Protein AF-A0A524HZC1-F1 (afdb_monomer)

Sequence (96 aa):
MKDAPPYSYSVDLSSLSEAGRDVVLAVPEAACRAIAATYEVDGVEDFEARFHLFRLSKNDYALEGHFSAIVLQTCIVTLNPLRTKLVQDFTRRYNV

Secondary structure (DSSP, 8-state):
--PPPSS-----STT--TT-EEEEEE--HHHHHHHHHHTT-SEEEEEEEEEEEEESSSSEEEEEEEE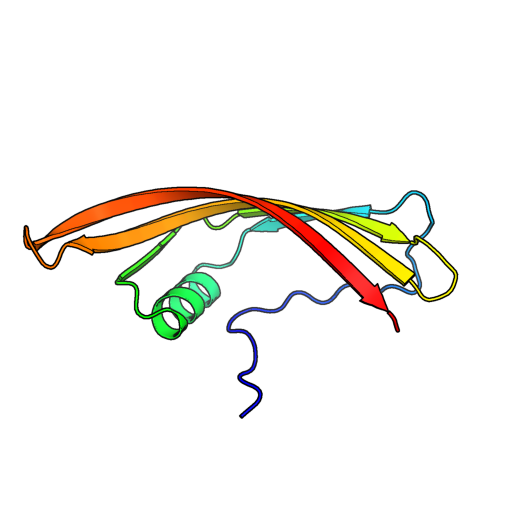EEEEEEE-TTT-PEEEEEEEEEEEEEEE-

Nearest PDB structures (foldseek):
  8y3n-assembly1_D  TM=5.227E-01  e=1.022E+00  Emesvirus zinderi
  5wq8-assembly1_A  TM=4.809E-01  e=5.454E+00  Vibrio cholerae O1 biovar El Tor str. N16961
  8sl0-assembly1_A  TM=2.583E-01  e=1.597E+00  Vitiosangium sp. GDMCC 1.1324

Solvent-accessible surface area (backbone atoms only — not comparable to full-atom values): 5590 Å² total; per-residue (Å²): 131,88,78,75,70,62,66,86,85,89,76,78,64,89,82,55,42,71,88,36,47,82,47,80,44,76,58,51,70,73,39,26,52,40,42,13,64,74,70,76,38,80,33,45,42,79,40,35,39,40,34,40,39,30,39,77,48,101,49,33,35,37,36,43,32,39,34,35,31,36,38,32,37,65,39,88,89,76,71,47,82,40,79,43,78,48,72,50,76,51,74,49,76,47,80,110

Structure (mmCIF, N/CA/C/O backbone):
data_AF-A0A524HZC1-F1
#
_entry.id   AF-A0A524HZC1-F1
#
loop_
_atom_site.group_PDB
_atom_site.id
_atom_site.type_symbol
_atom_site.label_atom_id
_atom_site.label_alt_id
_atom_site.label_comp_id
_atom_site.label_asym_id
_atom_site.label_entity_id
_atom_site.label_seq_id
_atom_site.pdbx_PDB_ins_code
_atom_site.Cartn_x
_atom_site.Cartn_y
_atom_site.Cartn_z
_atom_site.occupancy
_atom_site.B_iso_or_equiv
_atom_site.auth_seq_id
_atom_site.auth_comp_id
_atom_site.auth_asym_id
_atom_site.auth_atom_id
_atom_site.pdbx_PDB_model_num
ATOM 1 N N . MET A 1 1 ? 10.446 -16.552 12.434 1.00 38.69 1 MET A N 1
ATOM 2 C CA . MET A 1 1 ? 9.281 -17.012 11.653 1.00 38.69 1 MET A CA 1
ATOM 3 C C . MET A 1 1 ? 9.015 -15.912 10.643 1.00 38.69 1 MET A C 1
ATOM 5 O O . MET A 1 1 ? 8.936 -14.767 11.056 1.00 38.69 1 MET A O 1
ATOM 9 N N . LYS A 1 2 ? 9.106 -16.180 9.338 1.00 44.69 2 LYS A N 1
ATOM 10 C CA . LYS A 1 2 ? 8.947 -15.135 8.317 1.00 44.69 2 LYS A CA 1
ATOM 11 C C . LYS A 1 2 ? 7.444 -14.944 8.134 1.00 44.69 2 LYS A C 1
ATOM 13 O O . LYS A 1 2 ? 6.865 -15.629 7.299 1.00 44.69 2 LYS A O 1
ATOM 18 N N . ASP A 1 3 ? 6.825 -14.140 8.998 1.00 65.12 3 ASP A N 1
ATOM 19 C CA . ASP A 1 3 ? 5.386 -13.900 8.924 1.00 65.12 3 ASP A CA 1
A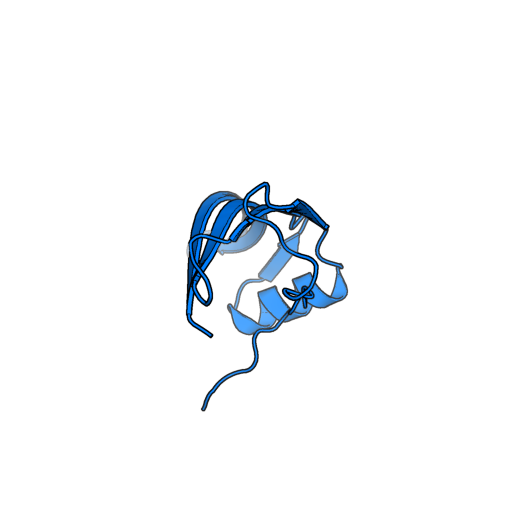TOM 20 C C . ASP A 1 3 ? 5.056 -13.361 7.535 1.00 65.12 3 ASP A C 1
ATOM 22 O O . ASP A 1 3 ? 5.655 -12.393 7.053 1.00 65.12 3 ASP A O 1
ATOM 26 N N . ALA A 1 4 ? 4.178 -14.083 6.842 1.00 76.81 4 ALA A N 1
ATOM 27 C CA . ALA A 1 4 ? 3.684 -13.645 5.556 1.00 76.81 4 ALA A CA 1
ATOM 28 C C . ALA A 1 4 ? 2.933 -12.325 5.777 1.00 76.81 4 ALA A C 1
ATOM 30 O O . ALA A 1 4 ? 2.174 -12.216 6.743 1.00 76.81 4 ALA A O 1
ATOM 31 N N . PRO A 1 5 ? 3.140 -11.314 4.921 1.00 83.69 5 PRO A N 1
ATOM 32 C CA . PRO A 1 5 ? 2.415 -10.065 5.066 1.00 83.69 5 PRO A CA 1
ATOM 33 C C . PRO A 1 5 ? 0.901 -10.331 4.949 1.00 83.69 5 PRO A C 1
ATOM 35 O O . PRO A 1 5 ? 0.489 -11.123 4.096 1.00 83.69 5 PRO A O 1
ATOM 38 N N . PRO A 1 6 ? 0.062 -9.656 5.758 1.00 88.62 6 PRO A N 1
ATOM 39 C CA . PRO A 1 6 ? -1.390 -9.880 5.795 1.00 88.62 6 PRO A CA 1
ATOM 40 C C . PRO A 1 6 ? -2.098 -9.554 4.474 1.00 88.62 6 PRO A C 1
ATOM 42 O O . PRO A 1 6 ? -3.230 -9.973 4.243 1.00 88.62 6 PRO A O 1
ATOM 45 N N . TYR A 1 7 ? -1.428 -8.809 3.597 1.00 91.25 7 TYR A N 1
ATOM 46 C CA . TYR A 1 7 ? -1.866 -8.508 2.247 1.00 91.25 7 TYR A CA 1
ATOM 47 C C . TYR A 1 7 ? -0.651 -8.425 1.323 1.00 91.25 7 TYR A C 1
ATOM 49 O O . TYR A 1 7 ? 0.400 -7.913 1.707 1.00 91.25 7 TYR A O 1
ATOM 57 N N . SER A 1 8 ? -0.783 -8.940 0.102 1.00 91.19 8 SER A N 1
ATOM 58 C CA . SER A 1 8 ? 0.258 -8.875 -0.926 1.00 91.19 8 SER A CA 1
ATOM 59 C C . SER A 1 8 ? -0.347 -8.533 -2.273 1.00 91.19 8 SER A C 1
ATOM 61 O O . SER A 1 8 ? -1.405 -9.043 -2.633 1.00 91.19 8 SER A O 1
ATOM 63 N N . TYR A 1 9 ? 0.374 -7.717 -3.034 1.00 89.44 9 TYR A N 1
ATOM 64 C CA . TYR A 1 9 ? 0.051 -7.396 -4.414 1.00 89.44 9 TYR A CA 1
ATOM 65 C C . TYR A 1 9 ? 1.266 -7.699 -5.290 1.00 89.44 9 TYR A C 1
ATOM 67 O O . TYR A 1 9 ? 2.337 -7.120 -5.102 1.00 89.44 9 TYR A O 1
ATOM 75 N N . SER A 1 10 ? 1.113 -8.645 -6.215 1.00 89.94 10 SER A N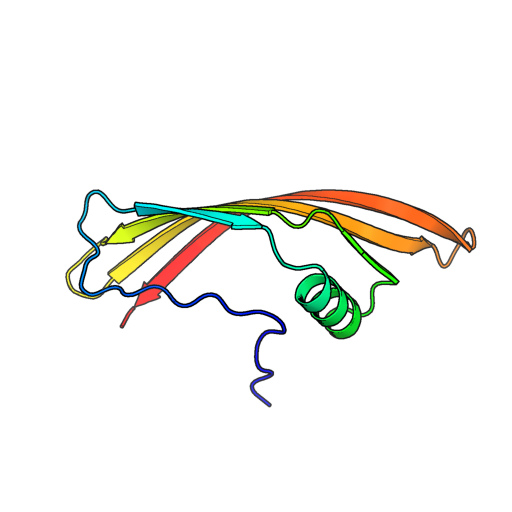 1
ATOM 76 C CA . SER A 1 10 ? 2.187 -9.071 -7.111 1.00 89.94 10 SER A CA 1
ATOM 77 C C . SER A 1 10 ? 2.200 -8.221 -8.374 1.00 89.94 10 SER A C 1
ATOM 79 O O . SER A 1 10 ? 1.162 -7.995 -8.994 1.00 89.94 10 SER A O 1
ATOM 81 N N . VAL A 1 11 ? 3.392 -7.789 -8.776 1.00 87.19 11 VAL A N 1
ATOM 82 C CA . VAL A 1 11 ? 3.613 -7.058 -10.024 1.00 87.19 11 VAL A CA 1
ATOM 83 C C . VAL A 1 11 ? 4.584 -7.847 -10.883 1.00 87.19 11 VAL A C 1
ATOM 85 O O . VAL A 1 11 ? 5.612 -8.312 -10.395 1.00 87.19 11 VAL A O 1
ATOM 88 N N . ASP A 1 12 ? 4.254 -7.985 -12.163 1.00 86.56 12 ASP A N 1
ATOM 89 C CA . ASP A 1 12 ? 5.176 -8.536 -13.145 1.00 86.56 12 ASP A CA 1
ATOM 90 C C . ASP A 1 12 ? 6.236 -7.488 -13.515 1.00 86.56 12 ASP A C 1
ATOM 92 O O . ASP A 1 12 ? 5.927 -6.420 -14.049 1.00 86.56 12 ASP A O 1
ATOM 96 N N . LEU A 1 13 ? 7.493 -7.801 -13.204 1.00 85.12 13 LEU A N 1
ATOM 97 C CA . LEU A 1 13 ? 8.639 -6.937 -13.481 1.00 85.12 13 LEU A CA 1
ATOM 98 C C . LEU A 1 13 ? 9.128 -7.059 -14.929 1.00 85.12 13 LEU A C 1
ATOM 100 O O . LEU A 1 13 ? 9.827 -6.168 -15.404 1.00 85.12 13 LEU A O 1
ATOM 104 N N . SER A 1 14 ? 8.766 -8.129 -15.646 1.00 82.06 14 SER A N 1
ATOM 105 C CA . SER A 1 14 ? 9.266 -8.378 -17.004 1.00 82.06 14 SER A CA 1
ATOM 106 C C . SER A 1 14 ? 8.788 -7.327 -18.012 1.00 82.06 14 SER A C 1
ATOM 108 O O . SER A 1 14 ? 9.520 -6.979 -18.938 1.00 82.06 14 SER A O 1
ATOM 110 N N . SER A 1 15 ? 7.600 -6.759 -17.789 1.00 79.00 15 SER A N 1
ATOM 111 C CA . SER A 1 15 ? 7.037 -5.671 -18.593 1.00 79.00 15 SER A CA 1
ATOM 112 C C . SER A 1 15 ? 7.465 -4.270 -18.141 1.00 79.00 15 SER A C 1
ATOM 114 O O . SER A 1 15 ? 7.004 -3.280 -18.710 1.00 79.00 15 SER A O 1
ATOM 116 N N . LEU A 1 16 ? 8.281 -4.152 -17.088 1.00 84.56 16 LEU A N 1
ATOM 117 C CA . LEU A 1 16 ? 8.600 -2.863 -16.485 1.00 84.56 16 LEU A CA 1
ATOM 118 C C . LEU A 1 16 ? 9.804 -2.203 -17.174 1.00 84.56 16 LEU A C 1
ATOM 120 O O . LEU A 1 16 ? 10.918 -2.732 -17.186 1.00 84.56 16 LEU A O 1
ATOM 124 N N . SER A 1 17 ? 9.573 -1.016 -17.733 1.00 82.88 17 SER A N 1
ATOM 125 C CA . SER A 1 17 ? 10.616 -0.188 -18.346 1.00 82.88 17 SER A CA 1
ATOM 126 C C . SER A 1 17 ? 11.174 0.849 -17.361 1.00 82.88 17 SER A C 1
ATOM 128 O O . SER A 1 17 ? 10.686 0.988 -16.238 1.00 82.88 17 SER A O 1
ATOM 130 N N . GLU A 1 18 ? 12.188 1.603 -17.787 1.00 81.06 18 GLU A N 1
ATOM 131 C CA . GLU A 1 18 ? 12.723 2.746 -17.029 1.00 81.06 18 GLU A CA 1
ATOM 132 C C . GLU A 1 18 ? 11.683 3.861 -16.832 1.00 81.06 18 GLU A C 1
ATOM 134 O O . GLU A 1 18 ? 11.732 4.557 -15.826 1.00 81.06 18 GLU A O 1
ATOM 139 N N . ALA A 1 19 ? 10.698 3.988 -17.734 1.00 87.00 19 ALA A N 1
ATOM 140 C CA . ALA A 1 19 ? 9.586 4.930 -17.572 1.00 87.00 19 ALA A CA 1
ATOM 141 C C . ALA A 1 19 ? 8.623 4.541 -16.434 1.00 87.00 19 ALA A C 1
ATOM 143 O O . ALA A 1 19 ? 7.782 5.344 -16.041 1.00 87.00 19 ALA A O 1
ATOM 144 N N . GLY A 1 20 ? 8.735 3.310 -15.926 1.00 91.31 20 GLY A N 1
ATOM 145 C CA . GLY A 1 20 ? 7.947 2.819 -14.808 1.00 91.31 20 GLY A CA 1
ATOM 146 C C . GLY A 1 20 ? 6.463 2.625 -15.100 1.00 91.31 20 GLY A C 1
ATOM 147 O O . GLY A 1 20 ? 6.016 2.550 -16.247 1.00 91.31 20 GLY A O 1
ATOM 148 N N . ARG A 1 21 ? 5.702 2.457 -14.020 1.00 93.62 21 ARG A N 1
ATOM 149 C CA . ARG A 1 21 ? 4.258 2.245 -14.012 1.00 93.62 21 ARG A CA 1
ATOM 150 C C . ARG A 1 21 ? 3.663 2.793 -12.725 1.00 93.62 21 ARG A C 1
ATOM 152 O O . ARG A 1 21 ? 4.094 2.420 -11.634 1.00 93.62 21 ARG A O 1
ATOM 159 N N . ASP A 1 22 ? 2.599 3.572 -12.864 1.00 93.81 22 ASP A N 1
ATOM 160 C CA . ASP A 1 22 ? 1.758 3.967 -11.740 1.00 93.81 22 ASP A CA 1
ATOM 161 C C . ASP A 1 22 ? 0.803 2.840 -11.346 1.00 93.81 22 ASP A C 1
ATOM 163 O O . ASP A 1 22 ? 0.143 2.211 -12.183 1.00 93.81 22 ASP A O 1
ATOM 167 N N . VAL A 1 23 ? 0.730 2.585 -10.046 1.00 93.88 23 VAL A N 1
ATOM 168 C CA . VAL A 1 23 ? -0.151 1.593 -9.444 1.00 93.88 23 VAL A CA 1
ATOM 169 C C . VAL A 1 23 ? -0.984 2.278 -8.373 1.00 93.88 23 VAL A C 1
ATOM 171 O O . VAL A 1 23 ? -0.458 2.946 -7.485 1.00 93.88 23 VAL A O 1
ATOM 174 N N . VAL A 1 24 ? -2.298 2.083 -8.455 1.00 94.62 24 VAL A N 1
ATOM 175 C CA . VAL A 1 24 ? -3.265 2.512 -7.446 1.00 94.62 24 VAL A CA 1
ATOM 176 C C . VAL A 1 24 ? -3.911 1.262 -6.874 1.00 94.62 24 VAL A C 1
ATOM 178 O O . VAL A 1 24 ? -4.469 0.454 -7.615 1.00 94.62 24 VAL A O 1
ATOM 181 N N . LEU A 1 25 ? -3.814 1.098 -5.561 1.00 94.38 25 LEU A N 1
ATOM 182 C CA . LEU A 1 25 ? -4.392 -0.011 -4.821 1.00 94.38 25 LEU A CA 1
ATOM 183 C C . LEU A 1 25 ? -5.436 0.526 -3.852 1.00 94.38 25 LEU A C 1
ATOM 185 O O . LEU A 1 25 ? -5.116 1.340 -2.990 1.00 94.38 25 LEU A O 1
ATOM 189 N N . ALA A 1 26 ? -6.655 0.014 -3.973 1.00 95.12 26 ALA A N 1
ATOM 190 C CA . ALA A 1 26 ? -7.651 0.064 -2.914 1.00 95.12 26 ALA A CA 1
ATOM 191 C C . ALA A 1 26 ? -7.620 -1.289 -2.201 1.00 95.12 26 ALA A C 1
ATOM 193 O O . ALA A 1 26 ? -7.865 -2.327 -2.825 1.00 95.12 26 ALA A O 1
ATOM 194 N N . VAL A 1 27 ? -7.248 -1.297 -0.923 1.00 94.56 27 VAL A N 1
ATOM 195 C CA . VAL A 1 27 ? -7.130 -2.535 -0.153 1.00 94.56 27 VAL A CA 1
ATOM 196 C C . VAL A 1 27 ? -8.540 -3.043 0.172 1.00 94.56 27 VAL A C 1
ATOM 198 O O . VAL A 1 27 ? -9.335 -2.301 0.751 1.00 94.56 27 VAL A O 1
ATOM 201 N N . PRO A 1 28 ? -8.888 -4.293 -0.187 1.00 94.75 28 PRO A N 1
ATOM 202 C CA . PRO A 1 28 ? -10.206 -4.839 0.111 1.00 94.75 28 PRO A CA 1
ATOM 203 C C . PRO A 1 28 ? -10.461 -4.918 1.617 1.00 94.75 28 PRO A C 1
ATOM 205 O O . PRO A 1 28 ? -9.554 -5.214 2.393 1.00 94.75 28 PRO A O 1
ATOM 208 N N . GLU A 1 29 ? -11.719 -4.789 2.028 1.00 93.50 29 GLU A N 1
ATOM 209 C CA . GLU A 1 29 ? -12.119 -4.818 3.4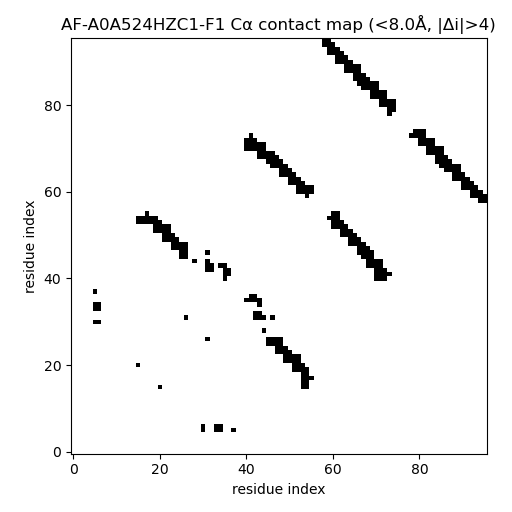42 1.00 93.50 29 GLU A CA 1
ATOM 210 C C . GLU A 1 29 ? -11.614 -6.071 4.190 1.00 93.50 29 GLU A C 1
ATOM 212 O O . GLU A 1 29 ? -11.169 -5.997 5.333 1.00 93.50 29 GLU A O 1
ATOM 217 N N . ALA A 1 30 ? -11.609 -7.234 3.526 1.00 94.00 30 ALA A N 1
ATOM 218 C CA . ALA A 1 30 ? -11.075 -8.471 4.098 1.00 94.00 30 ALA A CA 1
ATOM 219 C C . ALA A 1 30 ? -9.573 -8.381 4.423 1.00 94.00 30 ALA A C 1
ATOM 221 O O . ALA A 1 30 ? -9.139 -8.883 5.459 1.00 94.00 30 ALA A O 1
ATOM 222 N N . ALA A 1 31 ? -8.797 -7.714 3.567 1.00 94.69 31 ALA A N 1
ATOM 223 C CA . ALA A 1 31 ? -7.383 -7.463 3.801 1.00 94.69 31 ALA A CA 1
ATOM 224 C C . ALA A 1 31 ? -7.182 -6.404 4.895 1.00 94.69 31 ALA A C 1
ATOM 226 O O . ALA A 1 31 ? -6.322 -6.587 5.750 1.00 94.69 31 ALA A O 1
ATOM 227 N N . CYS A 1 32 ? -8.019 -5.363 4.953 1.00 95.00 32 CYS A N 1
ATOM 228 C CA . CYS A 1 32 ? -8.000 -4.396 6.054 1.00 95.00 32 CYS A CA 1
ATOM 229 C C . CYS A 1 32 ? -8.226 -5.063 7.421 1.00 95.00 32 CYS A C 1
ATOM 231 O O . CYS A 1 32 ? -7.499 -4.772 8.369 1.00 95.00 32 CYS A O 1
ATOM 233 N N . ARG A 1 33 ? -9.157 -6.025 7.519 1.00 94.19 33 ARG A N 1
ATOM 234 C CA . ARG A 1 33 ? -9.358 -6.821 8.746 1.00 94.19 33 ARG A CA 1
ATOM 235 C C . ARG A 1 33 ? -8.133 -7.668 9.109 1.00 94.19 33 ARG A C 1
ATOM 237 O O . ARG A 1 33 ? -7.770 -7.736 10.279 1.00 94.19 33 ARG A O 1
ATOM 244 N N . ALA A 1 34 ? -7.478 -8.288 8.125 1.00 94.00 34 ALA A N 1
ATOM 245 C CA . ALA A 1 34 ? -6.256 -9.066 8.355 1.00 94.00 34 ALA A CA 1
ATOM 246 C C . ALA A 1 34 ? -5.082 -8.186 8.820 1.00 94.00 34 ALA A C 1
ATOM 248 O O . ALA A 1 34 ? -4.318 -8.574 9.705 1.00 94.00 34 ALA A O 1
ATOM 249 N N . ILE A 1 35 ? -4.962 -6.984 8.250 1.00 94.00 35 ILE A N 1
ATOM 250 C CA . ILE A 1 35 ? -3.984 -5.973 8.661 1.00 94.00 35 ILE A CA 1
ATOM 251 C C . ILE A 1 35 ? -4.263 -5.543 10.105 1.00 94.00 35 ILE A C 1
ATOM 253 O O . ILE A 1 35 ? -3.350 -5.595 10.924 1.00 94.00 35 ILE A O 1
ATOM 257 N N . ALA A 1 36 ? -5.510 -5.201 10.444 1.00 93.88 36 ALA A N 1
ATOM 258 C CA . ALA A 1 36 ? -5.887 -4.803 11.801 1.00 93.88 36 ALA A CA 1
ATOM 259 C C . ALA A 1 36 ? -5.520 -5.869 12.848 1.00 93.88 36 ALA A C 1
ATOM 261 O O . ALA A 1 36 ? -4.879 -5.557 13.848 1.00 93.88 36 ALA A O 1
ATOM 262 N N . ALA A 1 37 ? -5.829 -7.139 12.561 1.00 92.69 37 ALA A N 1
ATOM 263 C CA . ALA A 1 37 ? -5.492 -8.263 13.433 1.00 92.69 37 ALA A CA 1
ATOM 264 C C . ALA A 1 37 ? -3.977 -8.472 13.592 1.00 92.69 37 ALA A C 1
ATOM 266 O O . ALA A 1 37 ? -3.515 -8.821 14.671 1.00 92.69 37 ALA A O 1
ATOM 267 N N . THR A 1 38 ? -3.201 -8.249 12.527 1.00 92.12 38 THR A N 1
ATOM 268 C CA . THR A 1 38 ? -1.738 -8.421 12.541 1.00 92.12 38 THR A CA 1
ATOM 269 C C . THR A 1 38 ? -1.037 -7.337 13.360 1.00 92.12 38 THR A C 1
ATOM 271 O O . THR A 1 38 ? -0.019 -7.609 13.988 1.00 92.12 38 THR A O 1
ATOM 274 N N . TYR A 1 39 ? -1.567 -6.113 13.341 1.00 90.88 39 TYR A N 1
ATOM 275 C CA . TYR A 1 39 ? -0.996 -4.963 14.048 1.00 90.88 39 TYR A CA 1
ATOM 276 C C . TYR A 1 39 ? -1.699 -4.645 15.374 1.00 90.88 39 TYR A C 1
ATOM 278 O O . TYR A 1 39 ? -1.404 -3.614 15.973 1.00 90.88 39 TYR A O 1
ATOM 286 N N . GLU A 1 40 ? -2.609 -5.515 15.823 1.00 90.19 40 GLU A N 1
ATOM 287 C CA . GLU A 1 40 ? -3.324 -5.402 17.101 1.00 90.19 40 GLU A CA 1
ATOM 288 C C . GLU A 1 40 ? -4.035 -4.044 17.284 1.00 90.19 40 GLU A C 1
ATOM 290 O O . GLU A 1 40 ? -4.040 -3.457 18.366 1.00 90.19 40 GLU A O 1
ATOM 295 N N . VAL A 1 41 ? -4.648 -3.543 16.206 1.00 92.31 41 VAL A N 1
ATOM 296 C CA . VAL A 1 41 ? -5.506 -2.346 16.214 1.00 92.31 41 VAL A CA 1
ATOM 297 C C . VAL A 1 41 ? -6.970 -2.745 16.038 1.00 92.31 41 VAL A C 1
ATOM 299 O O . VAL A 1 41 ? -7.268 -3.789 15.457 1.00 92.31 41 VAL A O 1
ATOM 302 N N . ASP A 1 42 ? -7.901 -1.908 16.498 1.00 92.75 42 ASP A N 1
ATOM 303 C CA . ASP A 1 42 ? -9.336 -2.237 16.477 1.00 92.75 42 ASP A CA 1
ATOM 304 C C . ASP A 1 42 ? -9.888 -2.346 15.052 1.00 92.75 42 ASP A C 1
ATOM 306 O O . ASP A 1 42 ? -10.848 -3.072 14.794 1.00 92.75 42 ASP A O 1
ATOM 310 N N . GLY A 1 43 ? -9.290 -1.614 14.112 1.00 93.88 43 GLY A N 1
ATOM 311 C CA . GLY A 1 43 ? -9.701 -1.643 12.720 1.00 93.88 43 GLY A CA 1
ATOM 31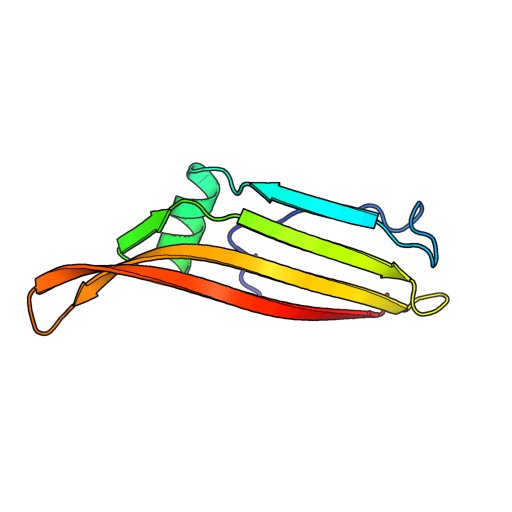2 C C . GLY A 1 43 ? -8.807 -0.816 11.812 1.00 93.88 43 GLY A C 1
ATOM 313 O O . GLY A 1 43 ? -8.100 0.094 12.244 1.00 93.88 43 GLY A O 1
ATOM 314 N N . VAL A 1 44 ? -8.876 -1.141 10.525 1.00 96.12 44 VAL A N 1
ATOM 315 C CA . VAL A 1 44 ? -8.295 -0.356 9.438 1.00 96.12 44 VAL A CA 1
ATOM 316 C C . VAL A 1 44 ? -9.390 -0.139 8.401 1.00 96.12 44 VAL A C 1
ATOM 318 O O . VAL A 1 44 ? -10.074 -1.084 8.014 1.00 96.12 44 VAL A O 1
ATOM 321 N N . GLU A 1 45 ? -9.564 1.098 7.962 1.00 95.75 45 GLU A N 1
ATOM 322 C CA . GLU A 1 45 ? -10.569 1.519 6.985 1.00 95.75 45 GLU A CA 1
ATOM 323 C C . GLU A 1 45 ? -9.909 2.388 5.906 1.00 95.75 45 GLU A C 1
ATOM 325 O O . GLU A 1 45 ? -8.839 2.961 6.131 1.00 95.75 45 GLU A O 1
ATOM 330 N N . ASP A 1 46 ? -10.547 2.482 4.736 1.00 94.62 46 ASP A N 1
ATOM 331 C CA . ASP A 1 46 ? -10.148 3.360 3.625 1.00 94.62 46 ASP A CA 1
ATOM 332 C C . ASP A 1 46 ? -8.646 3.312 3.291 1.00 94.62 46 ASP A C 1
ATOM 334 O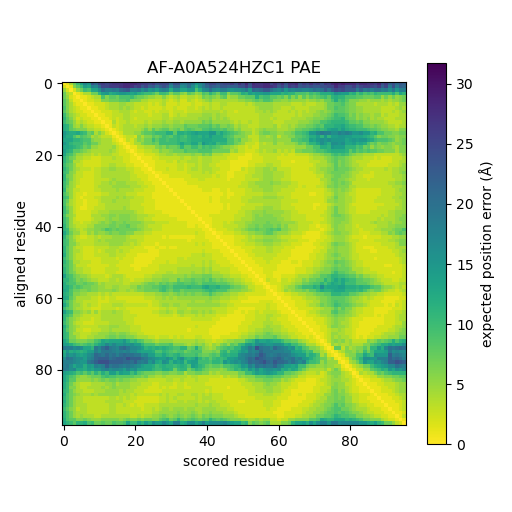 O . ASP A 1 46 ? -8.000 4.339 3.064 1.00 94.62 46 ASP A O 1
ATOM 338 N N . PHE A 1 47 ? -8.065 2.107 3.300 1.00 97.00 47 PHE A N 1
ATOM 339 C CA . PHE A 1 47 ? -6.656 1.936 2.982 1.00 97.00 47 PHE A CA 1
ATOM 340 C C . PHE A 1 47 ? -6.461 1.976 1.462 1.00 97.00 47 PHE A C 1
ATOM 342 O O . PHE A 1 47 ? -6.746 1.021 0.736 1.00 97.00 47 PHE A O 1
ATOM 349 N N . GLU A 1 48 ? -5.913 3.096 0.999 1.00 96.62 48 GLU A N 1
ATOM 350 C CA . GLU A 1 48 ? -5.433 3.299 -0.361 1.00 96.62 48 GLU A CA 1
ATOM 351 C C . GLU A 1 48 ? -3.912 3.473 -0.401 1.00 96.62 48 GLU A C 1
ATOM 353 O O . GLU A 1 48 ? -3.317 4.123 0.459 1.00 96.62 48 GLU A O 1
ATOM 358 N N . ALA A 1 49 ? -3.277 2.942 -1.443 1.00 96.44 49 ALA A N 1
ATOM 359 C CA . ALA A 1 49 ? -1.874 3.191 -1.746 1.00 96.44 49 ALA A CA 1
ATOM 360 C C . ALA A 1 49 ? -1.710 3.565 -3.218 1.00 96.44 49 ALA A C 1
ATOM 362 O O . ALA A 1 49 ? -2.296 2.935 -4.099 1.00 96.44 49 ALA A O 1
ATOM 363 N N . ARG A 1 50 ? -0.889 4.578 -3.494 1.00 96.56 50 ARG A N 1
ATOM 364 C CA . ARG A 1 50 ? -0.525 4.993 -4.850 1.00 96.56 50 ARG A CA 1
ATOM 365 C C . ARG A 1 50 ? 0.982 5.087 -4.937 1.00 96.56 50 ARG A C 1
ATOM 367 O O . ARG A 1 50 ? 1.605 5.762 -4.123 1.00 96.56 50 ARG A O 1
ATOM 374 N N . PHE 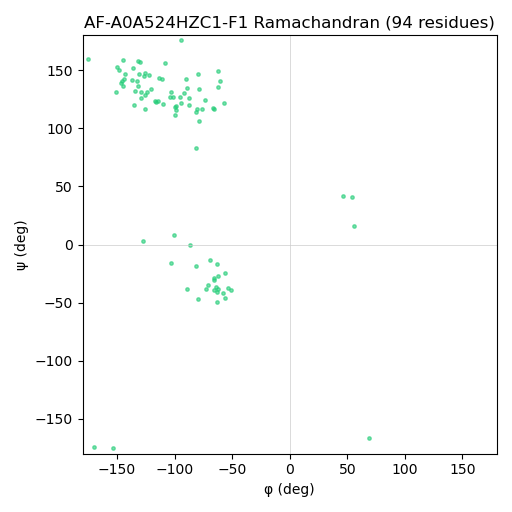A 1 51 ? 1.571 4.402 -5.901 1.00 96.06 51 PHE A N 1
ATOM 375 C CA . PHE A 1 51 ? 3.017 4.381 -6.056 1.00 96.06 51 PHE A CA 1
ATOM 376 C C . PHE A 1 51 ? 3.412 4.232 -7.515 1.00 96.06 51 PHE A C 1
ATOM 378 O O . PHE A 1 51 ? 2.717 3.599 -8.309 1.00 96.06 51 PHE A O 1
ATOM 385 N N . HIS A 1 52 ? 4.562 4.802 -7.835 1.00 95.38 52 HIS A N 1
ATOM 386 C CA . HIS A 1 52 ? 5.232 4.656 -9.107 1.00 95.38 52 HIS A CA 1
ATOM 387 C C . HIS A 1 52 ? 6.340 3.614 -8.948 1.00 95.38 52 HIS A C 1
ATOM 389 O O . HIS A 1 52 ? 7.245 3.786 -8.132 1.00 95.38 52 HIS A O 1
ATOM 395 N N . LEU A 1 53 ? 6.249 2.509 -9.686 1.00 94.69 53 LEU A N 1
ATOM 396 C CA . LEU A 1 53 ? 7.254 1.445 -9.712 1.00 94.69 53 LEU A CA 1
ATOM 397 C C . LEU A 1 53 ? 8.064 1.566 -11.001 1.00 94.69 53 LEU A C 1
ATOM 399 O O . LEU A 1 53 ? 7.489 1.556 -12.084 1.00 94.69 53 LEU A O 1
ATOM 403 N N . PHE A 1 54 ? 9.387 1.623 -10.906 1.00 93.12 54 PHE A N 1
ATOM 404 C CA . PHE A 1 54 ? 10.269 1.828 -12.053 1.00 93.12 54 PHE A CA 1
ATOM 405 C C . PHE A 1 54 ? 11.579 1.058 -11.914 1.00 93.12 54 PHE A C 1
ATOM 407 O O . PHE A 1 54 ? 11.993 0.641 -10.828 1.00 93.12 54 PHE A O 1
ATOM 414 N N . ARG A 1 55 ? 12.228 0.830 -13.055 1.00 92.88 55 ARG A N 1
ATOM 415 C CA . ARG A 1 55 ? 13.519 0.148 -13.127 1.00 92.88 55 ARG A CA 1
ATOM 416 C C . ARG A 1 55 ? 14.651 1.161 -12.951 1.00 92.88 55 ARG A C 1
ATOM 418 O O . ARG A 1 55 ? 14.711 2.137 -13.687 1.00 92.88 55 ARG A O 1
ATOM 425 N N . LEU A 1 56 ? 15.549 0.909 -11.998 1.00 90.19 56 LEU A N 1
ATOM 426 C CA . LEU A 1 56 ? 16.773 1.694 -11.785 1.00 90.19 56 LEU A CA 1
ATOM 427 C C . LEU A 1 56 ? 17.952 1.153 -12.603 1.00 90.19 56 LEU A C 1
ATOM 429 O O . LEU A 1 56 ? 18.793 1.915 -13.067 1.00 90.19 56 LEU A O 1
ATOM 433 N N . SER A 1 57 ? 18.055 -0.172 -12.716 1.00 88.44 57 SER A N 1
ATOM 434 C CA . SER A 1 57 ? 19.152 -0.858 -13.406 1.00 88.44 57 SER A CA 1
ATOM 435 C C . SER A 1 57 ? 18.680 -2.219 -13.931 1.00 88.44 57 SER A C 1
ATOM 437 O O . SER A 1 57 ? 17.510 -2.580 -13.808 1.00 88.44 57 SER A O 1
ATOM 439 N N . LYS A 1 58 ? 19.579 -3.030 -14.504 1.00 86.19 58 LYS A N 1
ATOM 440 C CA . LYS A 1 58 ? 19.223 -4.353 -15.035 1.00 86.19 58 LYS A CA 1
ATOM 441 C C . LYS A 1 58 ? 18.447 -5.221 -14.024 1.00 86.19 58 LYS A C 1
ATOM 443 O O . LYS A 1 58 ? 17.485 -5.866 -14.432 1.00 86.19 58 LYS A O 1
ATOM 448 N N . ASN A 1 59 ? 18.804 -5.183 -12.745 1.00 88.56 59 ASN A N 1
ATOM 449 C CA . ASN A 1 59 ? 18.172 -5.996 -11.699 1.00 88.56 59 ASN A CA 1
ATOM 450 C C . ASN A 1 59 ? 17.681 -5.173 -10.497 1.00 88.56 59 ASN A C 1
ATOM 452 O O . ASN A 1 59 ? 17.180 -5.741 -9.527 1.00 88.56 59 ASN A O 1
ATOM 456 N N . ASP A 1 60 ? 17.817 -3.848 -10.558 1.00 91.75 60 ASP A N 1
ATOM 457 C CA . ASP A 1 60 ? 17.370 -2.955 -9.497 1.00 91.75 60 ASP A CA 1
ATOM 458 C C . ASP A 1 60 ? 16.068 -2.270 -9.885 1.00 91.75 60 ASP A C 1
ATOM 460 O O . ASP A 1 60 ? 15.946 -1.667 -10.956 1.00 91.75 60 ASP A O 1
ATOM 464 N N . TYR A 1 61 ? 15.118 -2.312 -8.962 1.00 92.62 61 TYR A N 1
ATOM 465 C CA . TYR A 1 61 ? 13.816 -1.678 -9.084 1.00 92.62 61 TYR A CA 1
ATOM 466 C C . TYR A 1 61 ? 13.577 -0.788 -7.874 1.00 92.62 61 TYR A C 1
ATOM 468 O O . TYR A 1 61 ? 13.981 -1.114 -6.754 1.00 92.62 61 TYR A O 1
ATOM 476 N N . ALA A 1 62 ? 12.899 0.328 -8.088 1.00 93.25 62 ALA A N 1
ATOM 477 C CA . ALA A 1 62 ? 12.458 1.209 -7.025 1.00 93.25 62 ALA A CA 1
ATOM 478 C C . ALA A 1 62 ? 10.963 1.445 -7.135 1.00 93.25 62 ALA A C 1
ATOM 480 O O . ALA A 1 62 ? 10.402 1.482 -8.228 1.00 93.25 62 ALA A O 1
ATOM 481 N N . LEU A 1 63 ? 10.332 1.617 -5.982 1.00 94.31 63 LEU A N 1
ATOM 482 C CA . LEU A 1 63 ? 9.032 2.245 -5.896 1.00 94.31 63 LEU A CA 1
ATOM 483 C C . LEU A 1 63 ? 9.107 3.454 -4.986 1.00 94.31 63 LEU A C 1
ATOM 485 O O . LEU A 1 63 ? 9.823 3.456 -3.978 1.00 94.31 63 LEU A O 1
ATOM 489 N N . GLU A 1 64 ? 8.319 4.448 -5.351 1.00 96.38 64 GLU A N 1
ATOM 490 C CA . GLU A 1 64 ? 8.098 5.666 -4.593 1.00 96.38 64 GLU A CA 1
ATOM 491 C C . GLU A 1 64 ? 6.600 5.930 -4.595 1.00 96.38 64 GLU A C 1
ATOM 493 O O . GLU A 1 64 ? 5.940 5.824 -5.630 1.00 96.38 64 GLU A O 1
ATOM 498 N N . GLY A 1 65 ? 6.030 6.218 -3.435 1.00 96.38 65 GLY A N 1
ATOM 499 C CA . GLY A 1 65 ? 4.595 6.398 -3.339 1.00 96.38 65 GLY A CA 1
ATOM 500 C C . GLY A 1 65 ? 4.144 6.951 -2.012 1.00 96.38 65 GLY A C 1
ATOM 501 O O . GLY A 1 65 ? 4.943 7.290 -1.146 1.00 96.38 65 GLY A O 1
ATOM 502 N N . HIS A 1 66 ? 2.832 7.010 -1.870 1.00 97.12 66 HIS A N 1
ATOM 503 C CA . HIS A 1 66 ? 2.154 7.427 -0.660 1.00 97.12 66 HIS A CA 1
ATOM 504 C C . HIS A 1 66 ? 0.990 6.489 -0.381 1.00 97.12 66 HIS A C 1
ATOM 506 O O . HIS A 1 66 ? 0.398 5.896 -1.289 1.00 97.12 66 HIS A O 1
ATOM 512 N N . PHE A 1 67 ? 0.647 6.357 0.888 1.00 97.06 67 PHE A N 1
ATOM 513 C CA . PHE A 1 67 ? -0.564 5.666 1.288 1.00 97.06 67 PHE A CA 1
ATOM 514 C C . PHE A 1 67 ? -1.372 6.511 2.256 1.00 97.06 67 PHE A C 1
ATOM 516 O O . PHE A 1 67 ? -0.840 7.387 2.942 1.00 97.06 67 PHE A O 1
ATOM 523 N N . SER A 1 68 ? -2.665 6.218 2.316 1.00 97.00 68 SER A N 1
ATOM 524 C CA . SER A 1 68 ? -3.550 6.712 3.355 1.00 97.00 68 SER A CA 1
ATOM 525 C C . SER A 1 68 ? -4.385 5.578 3.916 1.00 97.00 68 SER A C 1
ATOM 527 O O . SER A 1 68 ? -4.851 4.738 3.155 1.00 97.00 68 SER A O 1
ATOM 529 N N . ALA A 1 69 ? -4.597 5.579 5.226 1.00 96.75 69 ALA A N 1
ATOM 530 C CA . ALA A 1 69 ? -5.498 4.652 5.897 1.00 96.75 69 ALA A CA 1
ATOM 531 C C . ALA A 1 69 ? -6.096 5.315 7.139 1.00 96.75 69 ALA A C 1
ATOM 533 O O . ALA A 1 69 ? -5.476 6.190 7.749 1.00 96.75 69 ALA A O 1
ATOM 534 N N . ILE A 1 70 ? -7.288 4.888 7.532 1.00 96.06 70 ILE A N 1
ATOM 535 C CA . ILE A 1 70 ? -7.887 5.244 8.815 1.00 96.06 70 ILE A CA 1
ATOM 536 C C . ILE A 1 70 ? -7.649 4.077 9.765 1.00 96.06 70 ILE A C 1
ATOM 538 O O . ILE A 1 70 ? -8.096 2.963 9.512 1.00 96.06 70 ILE A O 1
ATOM 542 N N . VAL A 1 71 ? -6.941 4.333 10.859 1.00 94.94 71 VAL A N 1
ATOM 543 C CA . VAL A 1 71 ? -6.705 3.356 11.923 1.00 94.94 71 VAL A CA 1
ATOM 544 C C . VAL A 1 71 ? -7.645 3.658 13.078 1.00 94.94 71 VAL A C 1
ATOM 546 O O . VAL A 1 71 ? -7.696 4.790 13.572 1.00 94.94 71 VAL A O 1
ATOM 549 N N . LEU A 1 72 ? -8.393 2.643 13.494 1.00 92.62 72 LEU A N 1
ATOM 550 C CA . LEU A 1 72 ? -9.239 2.673 14.676 1.00 92.62 72 LEU A CA 1
ATOM 551 C C . LEU A 1 72 ? -8.462 2.079 15.845 1.00 92.62 72 LEU A C 1
ATOM 553 O O . LEU A 1 72 ? -7.937 0.970 15.751 1.00 92.62 72 LEU A O 1
ATOM 557 N N . GLN A 1 73 ? -8.395 2.818 16.944 1.00 87.06 73 GLN A N 1
ATOM 558 C CA . GLN A 1 73 ? -7.776 2.345 18.171 1.00 87.06 73 GLN A CA 1
ATOM 559 C C . GLN A 1 73 ? -8.528 2.890 19.379 1.00 87.06 73 GLN A C 1
ATOM 561 O O . GLN A 1 73 ? -8.826 4.080 19.466 1.00 87.06 73 GLN A O 1
ATOM 566 N N . THR A 1 74 ? -8.773 2.041 20.361 1.00 81.81 74 THR A N 1
ATOM 567 C CA . THR A 1 74 ? -9.329 2.444 21.640 1.00 81.81 74 THR A CA 1
ATOM 568 C C . THR A 1 74 ? -8.193 2.998 22.483 1.00 81.81 74 THR A C 1
ATOM 570 O O . THR A 1 74 ? -7.233 2.300 22.819 1.00 81.81 74 THR A O 1
ATOM 573 N N . CYS A 1 75 ? -8.269 4.282 22.832 1.00 73.06 75 CYS A N 1
ATOM 574 C CA . CYS A 1 75 ? -7.291 4.866 23.739 1.00 73.06 75 CYS A CA 1
ATOM 575 C C . CYS A 1 75 ? -7.436 4.222 25.122 1.00 73.06 75 CYS A C 1
ATOM 577 O O . CYS A 1 75 ? -8.438 4.436 25.793 1.00 73.06 75 CYS A O 1
ATOM 579 N N . ILE A 1 76 ? -6.406 3.513 25.593 1.00 75.19 76 ILE A N 1
ATOM 580 C CA . ILE A 1 76 ? -6.397 2.834 26.907 1.00 75.19 76 ILE A CA 1
ATOM 581 C C . ILE A 1 76 ? -6.677 3.807 28.072 1.00 75.19 76 ILE A C 1
ATOM 583 O O . ILE A 1 76 ? -7.172 3.405 29.119 1.00 75.19 76 ILE A O 1
ATOM 587 N N . VAL A 1 77 ? -6.401 5.102 27.887 1.00 75.88 77 VAL A N 1
ATOM 588 C CA . VAL A 1 77 ? -6.619 6.140 28.907 1.00 75.88 77 VAL A CA 1
ATOM 589 C C . VAL A 1 77 ? -8.082 6.587 28.989 1.00 75.88 77 VAL A C 1
ATOM 591 O O . VAL A 1 77 ? -8.619 6.727 30.082 1.00 75.88 77 VAL A O 1
ATOM 594 N N . THR A 1 78 ? -8.723 6.854 27.849 1.00 72.38 78 THR A N 1
ATOM 595 C CA . THR A 1 78 ? -10.070 7.458 27.798 1.00 72.38 78 THR A CA 1
ATOM 596 C C . THR A 1 78 ? -11.169 6.450 27.490 1.00 72.38 78 THR A C 1
ATOM 598 O O . THR A 1 78 ? -12.338 6.772 27.672 1.00 72.38 78 THR A O 1
ATOM 601 N N . LEU A 1 79 ? -10.799 5.264 26.997 1.00 76.62 79 LEU A N 1
ATOM 602 C CA . LEU A 1 79 ? -11.678 4.231 26.444 1.00 76.62 79 LEU A CA 1
ATOM 603 C C . LEU A 1 79 ? -12.577 4.718 25.295 1.00 76.62 79 LEU A C 1
ATOM 605 O O . LEU A 1 79 ? -13.531 4.041 24.922 1.00 76.62 79 LEU A O 1
ATOM 609 N N . ASN A 1 80 ? -12.259 5.871 24.704 1.00 74.50 80 ASN A N 1
ATOM 610 C CA . ASN A 1 80 ? -12.973 6.383 23.544 1.00 74.50 80 ASN A CA 1
ATOM 611 C C . ASN A 1 80 ? -12.314 5.884 22.250 1.00 74.50 80 ASN A C 1
ATOM 613 O O . ASN A 1 80 ? -11.078 5.835 22.177 1.00 74.50 80 ASN A O 1
ATOM 617 N N . PRO A 1 81 ? -13.113 5.562 21.217 1.00 74.38 81 PRO A N 1
ATOM 618 C CA . PRO A 1 81 ? -12.589 5.174 19.918 1.00 74.38 81 PRO A CA 1
ATOM 619 C C . PRO A 1 81 ? -11.883 6.367 19.269 1.00 74.38 81 PRO A C 1
ATOM 621 O O . PRO A 1 81 ? -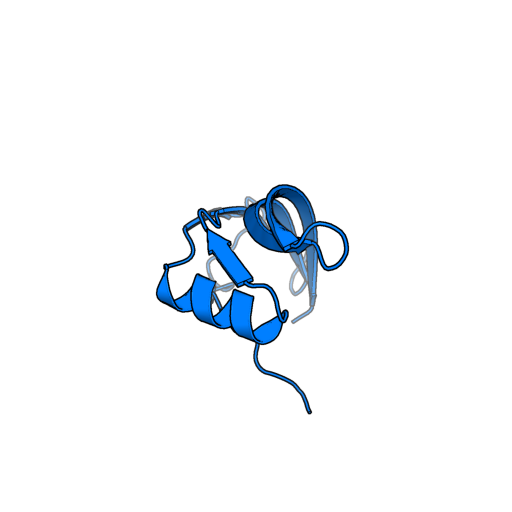12.499 7.395 18.975 1.00 74.38 81 PRO A O 1
ATOM 624 N N . LEU A 1 82 ? -10.580 6.228 19.040 1.00 85.75 82 LEU A N 1
ATOM 625 C CA . LEU A 1 82 ? -9.773 7.182 18.297 1.00 85.75 82 LEU A CA 1
ATOM 626 C C . LEU A 1 82 ? -9.699 6.736 16.836 1.00 85.75 82 LEU A C 1
ATOM 628 O O . LEU A 1 82 ? -9.228 5.642 16.529 1.00 85.75 82 LEU A O 1
ATOM 632 N N . ARG A 1 83 ? -10.141 7.613 15.929 1.00 91.94 83 ARG A N 1
ATOM 633 C CA . ARG A 1 83 ? -9.962 7.445 14.482 1.00 91.94 83 ARG A CA 1
ATOM 634 C C . ARG A 1 83 ? -8.782 8.301 14.052 1.00 91.94 83 ARG A C 1
ATOM 636 O O . ARG A 1 83 ? -8.870 9.528 14.088 1.00 91.94 83 ARG A O 1
ATOM 643 N N . THR A 1 84 ? -7.691 7.666 13.648 1.00 93.38 84 THR A N 1
ATOM 644 C CA . THR A 1 84 ? -6.487 8.364 13.194 1.00 93.38 84 THR A CA 1
ATOM 645 C C . THR A 1 84 ? -6.315 8.158 11.703 1.00 93.38 84 THR A C 1
ATOM 647 O O . THR A 1 84 ? -6.172 7.030 11.242 1.00 93.38 84 THR A O 1
ATOM 650 N N . LYS A 1 85 ? -6.292 9.249 10.938 1.00 95.31 85 LYS A N 1
ATOM 651 C CA . LYS A 1 85 ? -5.903 9.190 9.530 1.00 95.31 85 LYS A CA 1
ATOM 652 C C . LYS A 1 85 ? -4.380 9.191 9.437 1.00 95.31 85 LYS A C 1
ATOM 654 O O . LYS A 1 85 ? -3.744 10.185 9.777 1.00 95.31 85 LYS A O 1
ATOM 659 N N . LEU A 1 86 ? -3.812 8.091 8.962 1.00 95.19 86 LEU A N 1
ATOM 660 C CA . LEU A 1 86 ? -2.404 7.996 8.606 1.00 95.19 86 LEU A CA 1
ATOM 661 C C . LEU A 1 86 ? -2.246 8.346 7.133 1.00 95.19 86 LEU A C 1
ATOM 663 O O . LEU A 1 86 ? -2.973 7.826 6.291 1.00 95.19 86 LEU A O 1
ATOM 667 N N . VAL A 1 87 ? -1.303 9.236 6.839 1.00 96.56 87 VAL A N 1
ATOM 668 C CA . VAL A 1 87 ? -0.858 9.551 5.481 1.00 96.56 87 VAL A CA 1
ATOM 669 C C . VAL A 1 87 ? 0.655 9.593 5.522 1.00 96.56 87 VAL A C 1
ATOM 671 O O . VAL A 1 87 ? 1.217 10.365 6.300 1.00 96.56 87 VAL A O 1
ATOM 674 N N . GLN A 1 88 ? 1.310 8.741 4.743 1.00 96.81 88 GLN A N 1
ATOM 675 C CA . GLN A 1 88 ? 2.766 8.680 4.723 1.00 96.81 88 GLN A CA 1
ATOM 676 C C . GLN A 1 88 ? 3.284 8.390 3.323 1.00 96.81 88 GLN A C 1
ATOM 678 O O . GLN A 1 88 ? 2.719 7.574 2.589 1.00 96.81 88 GLN A O 1
ATOM 683 N N . ASP A 1 89 ? 4.399 9.032 3.002 1.00 97.19 89 ASP A N 1
ATOM 684 C CA . ASP A 1 89 ? 5.222 8.685 1.856 1.00 97.19 89 ASP A CA 1
ATOM 685 C C . ASP A 1 89 ? 6.094 7.475 2.192 1.00 97.19 89 ASP A C 1
ATOM 687 O O . ASP A 1 89 ? 6.544 7.290 3.328 1.00 97.19 89 ASP A O 1
ATOM 691 N N . PHE A 1 90 ? 6.355 6.644 1.193 1.00 95.44 90 PHE A N 1
ATOM 692 C CA . PHE A 1 90 ? 7.229 5.495 1.325 1.00 95.44 90 PHE A CA 1
ATOM 693 C C . PHE A 1 90 ? 8.038 5.283 0.055 1.00 95.44 90 PHE A C 1
ATOM 695 O O . PHE A 1 90 ? 7.586 5.513 -1.066 1.00 95.44 90 PHE A O 1
ATOM 702 N N . THR A 1 91 ? 9.257 4.794 0.247 1.00 95.56 91 THR A N 1
ATOM 703 C CA . THR A 1 91 ? 10.122 4.360 -0.841 1.00 95.56 91 THR A CA 1
ATOM 704 C C . THR A 1 91 ? 10.663 2.980 -0.522 1.00 95.56 91 THR A C 1
ATOM 706 O O . THR A 1 91 ? 10.875 2.608 0.638 1.00 95.56 91 THR A O 1
ATOM 709 N N . ARG A 1 92 ? 10.861 2.170 -1.557 1.00 94.12 92 ARG A N 1
ATOM 710 C CA . ARG A 1 92 ? 11.449 0.842 -1.402 1.00 94.12 92 ARG A CA 1
ATOM 711 C C . ARG A 1 92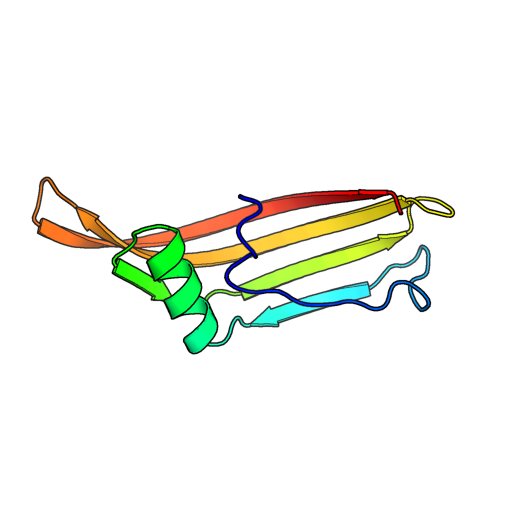 ? 12.272 0.501 -2.627 1.00 94.12 92 ARG A C 1
ATOM 713 O O . ARG A 1 92 ? 11.859 0.762 -3.750 1.00 94.12 92 ARG A O 1
ATOM 720 N N . ARG A 1 93 ? 13.429 -0.115 -2.399 1.00 93.75 93 ARG A N 1
ATOM 721 C CA . ARG A 1 93 ? 14.269 -0.681 -3.455 1.00 93.75 93 ARG A CA 1
ATOM 722 C C . ARG A 1 93 ? 14.258 -2.198 -3.368 1.00 93.75 93 ARG A C 1
ATOM 724 O O . ARG A 1 93 ? 14.264 -2.756 -2.268 1.00 93.75 93 ARG A O 1
ATOM 731 N N . TYR A 1 94 ? 14.252 -2.834 -4.528 1.00 89.19 94 TYR A N 1
ATOM 732 C CA . TYR A 1 94 ? 14.303 -4.277 -4.699 1.00 89.19 94 TYR A CA 1
ATOM 733 C C . TYR A 1 94 ? 15.490 -4.612 -5.593 1.00 89.19 94 TYR A C 1
ATOM 735 O O . TYR A 1 94 ? 15.651 -4.014 -6.655 1.00 89.19 94 TYR A O 1
ATOM 743 N N . ASN A 1 95 ? 16.295 -5.569 -5.146 1.00 87.38 95 ASN A N 1
ATOM 744 C CA . ASN A 1 95 ? 17.373 -6.167 -5.918 1.00 87.38 95 ASN A CA 1
ATOM 745 C C . ASN A 1 95 ? 16.993 -7.636 -6.141 1.00 87.38 95 ASN A C 1
ATOM 747 O O . ASN A 1 95 ? 16.662 -8.324 -5.168 1.00 87.38 95 ASN A O 1
ATOM 751 N N . VAL A 1 96 ? 16.939 -8.053 -7.408 1.00 79.00 96 VAL A N 1
ATOM 752 C CA . VAL A 1 96 ? 16.485 -9.387 -7.841 1.00 79.00 96 VAL A CA 1
ATOM 753 C C . VAL A 1 96 ? 17.636 -10.191 -8.434 1.00 79.00 96 VAL A C 1
ATOM 755 O O . VAL A 1 96 ? 18.417 -9.628 -9.239 1.00 79.00 96 VAL A O 1
#

Mean predicted aligned error: 5.52 Å

Foldseek 3Di:
DPDDQLDDDDDDCVPAAQVFDKDKDFQDLSSQVSNCVVVVFPTKPRKIKIWTWHAPDPFKIKIKTKIWIWTWHQDPVPRDIDTDIDIDIDMDMDGD

pLDDT: mean 89.28, std 9.78, range [38.69, 97.19]

Radius of gyration: 16.15 Å; Cα contacts (8 Å, |Δi|>4): 178; chains: 1; bounding box: 32×27×48 Å